Protein AF-A0A174PND3-F1 (afdb_monomer)

Mean predicted aligned error: 15.41 Å

Secondary structure (DSSP, 8-state):
-HHHHHHHHHHHHHHHHHHHHHHHHHHHHHHHHHHTTSS--TTS-THHHHHHHT--SPEEEETT--SEEEE-TT-EEETGGGEEEEETTTEEPPGGG-EEEEEEEETTS-EEEEE--SS--EEE--TTEEEEEEEEEEE-TTS-EEEEEEEEEE-----

Radius of gyration: 33.37 Å; Cα contacts (8 Å, |Δi|>4): 229; chains: 1; bounding box: 38×50×107 Å

InterPro domains:
  IPR013783 Immunoglobulin-like fold [G3DSA:2.60.40.10] (57-155)

Sequence (159 aa):
MHNLMEEYGKIVITAVVGIFIIGLLSGFLFNTWKSNGIYKDTGHLSGNQEFQAKSPLPTITLKSGNKTVKMKPGTTYNARNNVTVTDRKDGTIPSNKVDIKVEQVDKNGRTTISKLGTTGNTISVNANYRYYNIIYKVTNSRGYKAEKRMKLLVTGRTA

Solvent-accessible surface area (backbone atoms only — not comparable to full-atom values): 9192 Å² total; per-residue (Å²): 120,69,70,60,56,56,53,54,49,51,54,52,52,52,52,53,52,51,53,51,52,53,53,52,51,52,53,51,49,51,52,48,39,51,74,71,51,75,58,67,75,77,84,69,72,53,55,69,58,54,46,60,76,66,38,82,48,42,47,79,43,54,74,77,72,55,56,60,44,81,39,47,56,83,39,75,42,56,60,66,79,37,52,49,38,40,27,91,86,74,39,72,50,61,69,88,64,49,48,46,39,39,34,41,24,32,76,87,67,52,76,47,80,45,80,55,61,100,72,80,54,57,44,74,37,53,78,70,33,44,32,34,43,38,39,41,35,38,65,47,100,85,69,33,67,32,77,50,70,36,36,41,37,55,43,84,78,79,128

pLDDT: mean 76.86, std 16.77, range [40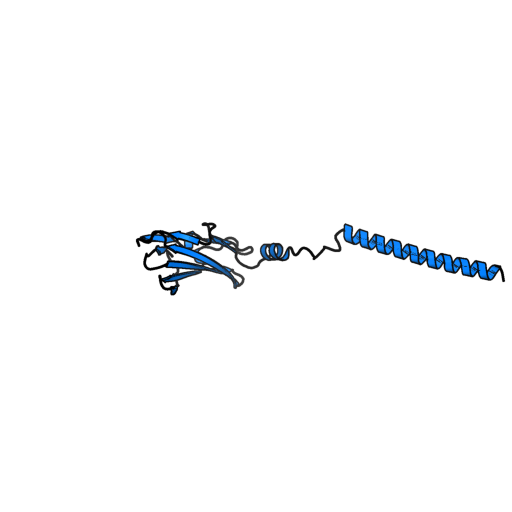.81, 94.62]

Foldseek 3Di:
DVVVVVVVVVVVVVVVVVVVVVVVVVVVVVVVCVVVCVPPPCVPPPVVVVCVVVPQAKDKDFQVNDLEAEDEAQDKDFPLVGIWIAGPVVGTDDSLQKFKKKWFQFPVRDTDIDGDDRPGRIDRHHLRTQKMKIKIWHADPVRHIDIDIHIYGHDDDDD

Structure (mmCIF, N/CA/C/O backbone):
data_AF-A0A174PND3-F1
#
_entry.id   AF-A0A174PND3-F1
#
loop_
_atom_site.group_PDB
_atom_site.id
_atom_site.type_symbol
_atom_site.label_atom_id
_atom_site.label_alt_id
_atom_site.label_comp_id
_atom_site.label_asym_id
_atom_site.label_entity_id
_atom_site.label_seq_id
_atom_site.pdbx_PDB_ins_code
_atom_site.Cart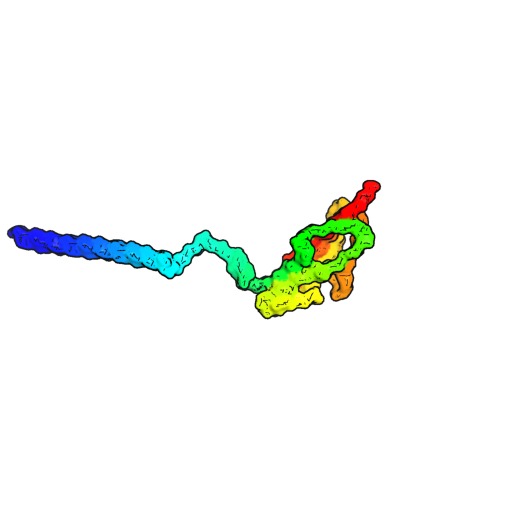n_x
_atom_site.Cartn_y
_atom_site.Cartn_z
_atom_site.occupancy
_atom_site.B_iso_or_equiv
_atom_site.auth_seq_id
_atom_site.auth_comp_id
_atom_site.auth_asym_id
_atom_site.auth_atom_id
_atom_site.pdbx_PDB_model_num
ATOM 1 N N . MET A 1 1 ? 1.913 39.149 -87.483 1.00 48.12 1 MET A N 1
ATOM 2 C CA . MET A 1 1 ? 1.433 39.213 -86.082 1.00 48.12 1 MET A CA 1
ATOM 3 C C . MET A 1 1 ? 0.547 38.034 -85.660 1.00 48.12 1 MET A C 1
ATOM 5 O O . MET A 1 1 ? 0.422 37.833 -84.463 1.00 48.12 1 MET A O 1
ATOM 9 N N . HIS A 1 2 ? -0.037 37.239 -86.574 1.00 50.06 2 HIS A N 1
ATOM 10 C CA . HIS A 1 2 ? -0.893 36.092 -86.205 1.00 50.06 2 HIS A CA 1
ATOM 11 C C . HIS A 1 2 ? -0.108 34.912 -85.585 1.00 50.06 2 HIS A C 1
ATOM 13 O O . HIS A 1 2 ? -0.514 34.386 -84.558 1.00 50.06 2 HIS A O 1
ATOM 19 N N . ASN A 1 3 ? 1.064 34.569 -86.137 1.00 55.44 3 ASN A N 1
ATOM 20 C CA . ASN A 1 3 ? 1.837 33.394 -85.697 1.00 55.44 3 ASN A CA 1
ATOM 21 C C . ASN A 1 3 ? 2.500 33.550 -84.316 1.00 55.44 3 ASN A C 1
ATOM 23 O O . ASN A 1 3 ? 2.633 32.571 -83.596 1.00 55.44 3 ASN A O 1
ATOM 27 N N . LEU A 1 4 ? 2.874 34.773 -83.919 1.00 52.00 4 LEU A N 1
ATOM 28 C CA . LEU A 1 4 ? 3.449 35.031 -82.590 1.00 52.00 4 LEU A CA 1
ATOM 29 C C . LEU A 1 4 ? 2.397 34.833 -81.486 1.00 52.00 4 LEU A C 1
ATOM 31 O O . LEU A 1 4 ? 2.678 34.188 -80.483 1.00 52.00 4 LEU A O 1
ATOM 35 N N . MET A 1 5 ? 1.166 35.319 -81.686 1.00 53.31 5 MET A N 1
ATOM 36 C CA . MET A 1 5 ? 0.065 35.148 -80.722 1.00 53.31 5 MET A CA 1
ATOM 37 C C . MET A 1 5 ? -0.312 33.672 -80.510 1.00 53.31 5 MET A C 1
ATOM 39 O O . MET A 1 5 ? -0.632 33.270 -79.393 1.00 53.31 5 MET A O 1
ATOM 43 N N . GLU A 1 6 ? -0.238 32.856 -81.562 1.00 57.19 6 GLU A N 1
ATOM 44 C CA . GLU A 1 6 ? -0.529 31.419 -81.499 1.00 57.19 6 GLU A CA 1
ATOM 45 C C . GLU A 1 6 ? 0.534 30.636 -80.711 1.00 57.19 6 GLU A C 1
ATOM 47 O O . GLU A 1 6 ? 0.218 29.704 -79.967 1.00 57.19 6 GLU A O 1
ATOM 52 N N . GLU A 1 7 ? 1.800 31.035 -80.842 1.00 57.38 7 GLU A N 1
ATOM 53 C CA . GLU A 1 7 ? 2.931 30.403 -80.163 1.00 57.38 7 GLU A CA 1
ATOM 54 C C . GLU A 1 7 ? 2.968 30.766 -78.669 1.00 57.38 7 GLU A C 1
ATOM 56 O O . GLU A 1 7 ? 3.090 29.881 -77.818 1.00 57.38 7 GLU A O 1
ATOM 61 N N . TYR A 1 8 ? 2.729 32.040 -78.325 1.00 58.84 8 TYR A N 1
ATOM 62 C CA . TYR A 1 8 ? 2.582 32.473 -76.930 1.00 58.84 8 TYR A CA 1
ATOM 63 C C . TYR A 1 8 ? 1.359 31.838 -76.251 1.00 58.84 8 TYR A C 1
ATOM 65 O O . TYR A 1 8 ? 1.448 31.426 -75.093 1.00 58.84 8 TYR A O 1
ATOM 73 N N . GLY A 1 9 ? 0.238 31.681 -76.966 1.00 56.59 9 GLY A N 1
ATOM 74 C CA . GLY A 1 9 ? -0.955 31.003 -76.451 1.00 56.59 9 GLY A CA 1
ATOM 75 C C . GLY A 1 9 ? -0.696 29.539 -76.078 1.00 56.59 9 GLY A C 1
ATOM 76 O O . GLY A 1 9 ? -1.103 29.093 -75.005 1.00 56.59 9 GLY A O 1
ATOM 77 N N . LYS A 1 10 ? 0.051 28.799 -76.909 1.00 59.84 10 LYS A N 1
ATOM 78 C CA . LYS A 1 10 ? 0.425 27.399 -76.635 1.00 59.84 10 LYS A CA 1
ATOM 79 C C . LYS A 1 10 ? 1.340 27.266 -75.417 1.00 59.84 10 LYS A C 1
ATOM 81 O O . LYS A 1 10 ? 1.147 26.352 -74.614 1.00 59.84 10 LYS A O 1
ATOM 86 N N . ILE A 1 11 ? 2.292 28.184 -75.239 1.00 63.94 11 ILE A N 1
ATOM 87 C CA . ILE A 1 11 ? 3.202 28.188 -74.081 1.00 63.94 11 ILE A CA 1
ATOM 88 C C . ILE A 1 11 ? 2.426 28.458 -72.785 1.00 63.94 11 ILE A C 1
ATOM 90 O O . ILE A 1 11 ? 2.606 27.740 -71.800 1.00 63.94 11 ILE A O 1
ATOM 94 N N . VAL A 1 12 ? 1.513 29.434 -72.794 1.00 64.50 12 VAL A N 1
ATOM 95 C CA . VAL A 1 12 ? 0.685 29.766 -71.623 1.00 64.50 12 VAL A CA 1
ATOM 96 C C . VAL A 1 12 ? -0.252 28.612 -71.262 1.00 64.50 12 VAL A C 1
ATOM 98 O O . VAL A 1 12 ? -0.324 28.229 -70.096 1.00 64.50 12 VAL A O 1
ATOM 101 N N . ILE A 1 13 ? -0.913 27.994 -72.246 1.00 65.56 13 ILE A N 1
ATOM 102 C CA . ILE A 1 13 ? -1.791 26.837 -72.010 1.00 65.56 13 ILE A CA 1
ATOM 103 C C . ILE A 1 13 ? -0.992 25.658 -71.440 1.00 65.56 13 ILE A C 1
ATOM 105 O O . ILE A 1 13 ? -1.425 25.035 -70.471 1.00 65.56 13 ILE A O 1
ATOM 109 N N . THR A 1 14 ? 0.200 25.388 -71.975 1.00 67.31 14 THR A N 1
ATOM 110 C CA . THR A 1 14 ? 1.061 24.299 -71.485 1.00 67.31 14 THR A CA 1
ATOM 111 C C . THR A 1 14 ? 1.509 24.541 -70.041 1.00 67.31 14 THR A C 1
ATOM 113 O O . THR A 1 14 ? 1.475 23.621 -69.224 1.00 67.31 14 THR A O 1
ATOM 116 N N . ALA A 1 15 ? 1.861 25.781 -69.689 1.00 64.75 15 ALA A N 1
ATOM 117 C CA . ALA A 1 15 ? 2.232 26.141 -68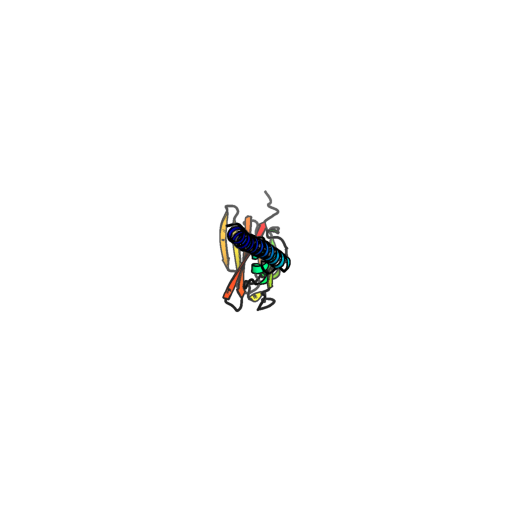.323 1.00 64.75 15 ALA A CA 1
ATOM 118 C C . ALA A 1 15 ? 1.058 25.984 -67.340 1.00 64.75 15 ALA A C 1
ATOM 120 O O . ALA A 1 15 ? 1.225 25.406 -66.265 1.00 64.75 15 ALA A O 1
ATOM 121 N N . VAL A 1 16 ? -0.144 26.432 -67.716 1.00 65.69 16 VAL A N 1
ATOM 122 C CA . VAL A 1 16 ? -1.344 26.322 -66.868 1.00 65.69 16 VAL A CA 1
ATOM 123 C C . VAL A 1 16 ? -1.738 24.859 -66.652 1.00 65.69 16 VAL A C 1
ATOM 125 O O . VAL A 1 16 ? -2.003 24.457 -65.518 1.00 65.69 16 VAL A O 1
ATOM 128 N N . VAL A 1 17 ? -1.712 24.038 -67.706 1.00 68.62 17 VAL A N 1
ATOM 129 C CA . VAL A 1 17 ? -1.996 22.597 -67.608 1.00 68.62 17 VAL A CA 1
ATOM 130 C C . VAL A 1 17 ? -0.950 21.888 -66.742 1.00 68.62 17 VAL A C 1
ATOM 132 O O . VAL A 1 17 ? -1.313 21.073 -65.895 1.00 68.62 17 VAL A O 1
ATOM 135 N N . GLY A 1 18 ? 0.334 22.237 -66.876 1.00 64.25 18 GLY A N 1
ATOM 136 C CA . GLY A 1 18 ? 1.407 21.682 -66.046 1.00 64.25 18 GLY A CA 1
ATOM 137 C C . GLY A 1 18 ? 1.221 21.972 -64.553 1.00 64.25 18 GLY A C 1
ATOM 138 O O . GLY A 1 18 ? 1.311 21.060 -63.731 1.00 64.25 18 GLY A O 1
ATOM 139 N N . ILE A 1 19 ? 0.886 23.216 -64.194 1.00 68.25 19 ILE A N 1
ATOM 140 C CA . ILE A 1 19 ? 0.623 23.607 -62.797 1.00 68.25 19 ILE A CA 1
ATOM 141 C C . ILE A 1 19 ? -0.611 22.878 -62.250 1.00 68.25 19 ILE A C 1
ATOM 143 O O . ILE A 1 19 ? -0.594 22.399 -61.114 1.00 68.25 19 ILE A O 1
ATOM 147 N N . PHE A 1 20 ? -1.661 22.736 -63.061 1.00 65.50 20 PHE A N 1
ATOM 148 C CA . PHE A 1 20 ? -2.883 22.041 -62.661 1.00 65.50 20 PHE A CA 1
ATOM 149 C C . PHE A 1 20 ? -2.634 20.550 -62.377 1.00 65.50 20 PHE A C 1
ATOM 151 O O . PHE A 1 20 ? -3.094 20.022 -61.363 1.00 65.50 20 PHE A O 1
ATOM 158 N N . ILE A 1 21 ? -1.833 19.882 -63.213 1.00 68.81 21 ILE A N 1
ATOM 159 C CA . ILE A 1 21 ? -1.444 18.477 -63.019 1.00 68.81 21 ILE A CA 1
ATOM 160 C C . ILE A 1 21 ? -0.599 18.305 -61.746 1.00 68.81 21 ILE A C 1
ATOM 162 O O . ILE A 1 21 ? -0.843 17.376 -60.975 1.00 68.81 21 ILE A O 1
ATOM 166 N N . ILE A 1 22 ? 0.345 19.212 -61.470 1.00 65.75 22 ILE A N 1
ATOM 167 C CA . ILE A 1 22 ? 1.159 19.180 -60.239 1.00 65.75 22 ILE A CA 1
ATOM 168 C C . ILE A 1 22 ? 0.287 19.400 -58.989 1.00 65.75 22 ILE A C 1
ATOM 170 O O . ILE A 1 22 ? 0.478 18.731 -57.968 1.00 65.75 22 ILE A O 1
ATOM 174 N N . GLY A 1 23 ? -0.711 20.286 -59.063 1.00 61.91 23 GLY A N 1
ATOM 175 C CA . GLY A 1 23 ? -1.682 20.505 -57.985 1.00 61.91 23 GLY A CA 1
ATOM 176 C C . GLY A 1 23 ? -2.532 19.263 -57.687 1.00 61.91 23 GLY A C 1
ATOM 177 O O . GLY A 1 23 ? -2.718 18.891 -56.529 1.00 61.91 23 GLY A O 1
ATOM 178 N N . LEU A 1 24 ? -2.989 18.560 -58.727 1.00 68.06 24 LEU A N 1
ATOM 179 C CA . LEU A 1 24 ? -3.760 17.323 -58.568 1.00 68.06 24 LEU A CA 1
ATOM 180 C C . LEU A 1 24 ? -2.902 16.166 -58.035 1.00 68.06 24 LEU A C 1
ATOM 182 O O . LEU A 1 24 ? -3.343 15.433 -57.149 1.00 68.06 24 LEU A O 1
ATOM 186 N N . LEU A 1 25 ? -1.661 16.029 -58.515 1.00 65.12 25 LEU A N 1
ATOM 187 C CA . LEU A 1 25 ? -0.717 15.014 -58.034 1.00 65.12 25 LEU A CA 1
ATOM 188 C C . LEU A 1 25 ? -0.322 15.235 -56.571 1.00 65.12 25 LEU A C 1
ATOM 190 O O . LEU A 1 25 ? -0.253 14.269 -55.813 1.00 65.12 25 LEU A O 1
ATOM 194 N N . SER A 1 26 ? -0.108 16.483 -56.146 1.00 62.12 26 SER A N 1
ATOM 195 C CA . SER A 1 26 ? 0.208 16.800 -54.745 1.00 62.12 26 SER A CA 1
ATOM 196 C C . SER A 1 26 ? -0.975 16.529 -53.810 1.00 62.12 26 SER A C 1
ATOM 198 O O . SER A 1 26 ? -0.778 15.938 -52.749 1.00 62.12 26 SER A O 1
ATOM 200 N N . GLY A 1 27 ? -2.209 16.837 -54.226 1.00 61.59 27 GLY A N 1
ATOM 201 C CA . GLY A 1 27 ? -3.419 16.455 -53.489 1.00 61.59 27 GLY A CA 1
ATOM 202 C C . GLY A 1 27 ? -3.622 14.935 -53.403 1.00 61.59 27 GLY A C 1
ATOM 203 O O . GLY A 1 27 ? -3.951 14.411 -52.335 1.00 61.59 27 GLY A O 1
ATOM 204 N N . PHE A 1 28 ? -3.370 14.205 -54.496 1.00 63.03 28 PHE A N 1
ATOM 205 C CA . PHE A 1 28 ? -3.473 12.742 -54.529 1.00 63.03 28 PHE A CA 1
ATOM 206 C C . PHE A 1 28 ? -2.401 12.060 -53.667 1.00 63.03 28 PHE A C 1
ATOM 208 O O . PHE A 1 28 ? -2.714 11.138 -52.912 1.00 63.03 28 PHE A O 1
ATOM 215 N N . LEU A 1 29 ? -1.153 12.539 -53.716 1.00 60.72 29 LEU A N 1
ATOM 216 C CA . LEU A 1 29 ? -0.066 12.068 -52.854 1.00 60.72 29 LEU A CA 1
ATOM 217 C C . LEU A 1 29 ? -0.373 12.335 -51.379 1.00 60.72 29 LEU A C 1
ATOM 219 O O . LEU A 1 29 ? -0.222 11.431 -50.562 1.00 60.72 29 LEU A O 1
ATOM 223 N N . PHE A 1 30 ? -0.880 13.523 -51.037 1.00 59.75 30 PHE A N 1
ATOM 224 C CA . PHE A 1 30 ? -1.229 13.864 -49.658 1.00 59.75 30 PHE A CA 1
ATOM 225 C C . PHE A 1 30 ? -2.370 12.988 -49.113 1.00 59.75 30 PHE A C 1
ATOM 227 O O . PHE A 1 30 ? -2.277 12.460 -48.002 1.00 59.75 30 PHE A O 1
ATOM 234 N N . ASN A 1 31 ? -3.413 12.743 -49.915 1.00 59.34 31 ASN A N 1
ATOM 235 C CA . ASN A 1 31 ? -4.503 11.836 -49.542 1.00 59.34 31 ASN A CA 1
ATOM 236 C C . ASN A 1 31 ? -4.045 10.374 -49.445 1.00 59.34 31 ASN A C 1
ATOM 238 O O . ASN A 1 31 ? -4.448 9.668 -48.521 1.00 59.34 31 ASN A O 1
ATOM 242 N N . THR A 1 32 ? -3.154 9.932 -50.335 1.00 60.22 32 THR A N 1
ATOM 243 C CA . THR A 1 32 ? -2.560 8.587 -50.284 1.00 60.22 32 THR A CA 1
ATOM 244 C C . THR A 1 32 ? -1.671 8.419 -49.048 1.00 60.22 32 THR A C 1
ATOM 246 O O . THR A 1 32 ? -1.735 7.393 -48.377 1.00 60.22 32 THR A O 1
ATOM 249 N N . TRP A 1 33 ? -0.886 9.434 -48.673 1.00 57.91 33 TRP A N 1
ATOM 250 C CA . TRP A 1 33 ? -0.040 9.409 -47.471 1.00 57.91 33 TRP A CA 1
ATOM 251 C C . TRP A 1 33 ? -0.856 9.418 -46.174 1.00 57.91 33 TRP A C 1
ATOM 253 O O . TRP A 1 33 ? -0.472 8.760 -45.203 1.00 57.91 33 TRP A O 1
ATOM 263 N N . LYS A 1 34 ? -2.003 10.110 -46.164 1.00 58.03 34 LYS A N 1
ATOM 264 C CA . LYS A 1 34 ? -2.963 10.073 -45.053 1.00 58.03 34 LYS A CA 1
ATOM 265 C C . LYS A 1 34 ? -3.668 8.712 -44.957 1.00 58.03 34 LYS A C 1
ATOM 267 O O . LYS A 1 34 ? -3.786 8.173 -43.863 1.00 58.03 34 LYS A O 1
ATOM 272 N N . SER A 1 35 ? -4.069 8.125 -46.089 1.00 57.59 35 SER A N 1
ATOM 273 C CA . SER A 1 35 ? -4.727 6.807 -46.143 1.00 57.59 35 SER A CA 1
ATOM 274 C C . SER A 1 35 ? -3.786 5.639 -45.815 1.00 57.59 35 SER A C 1
ATOM 276 O O . SER A 1 35 ? -4.225 4.653 -45.232 1.00 57.59 35 SER A O 1
ATOM 278 N N . ASN A 1 36 ? -2.493 5.751 -46.142 1.00 58.72 36 ASN A N 1
ATOM 279 C CA . ASN A 1 36 ? -1.475 4.730 -45.855 1.00 58.72 36 ASN A CA 1
ATOM 280 C C . ASN A 1 36 ? -0.842 4.872 -44.455 1.00 58.72 36 ASN A C 1
ATOM 282 O O . ASN A 1 36 ? 0.110 4.164 -44.131 1.00 58.72 36 ASN A O 1
ATOM 286 N N . GLY A 1 37 ? -1.351 5.780 -43.613 1.00 50.44 37 GLY A N 1
ATOM 287 C CA . GLY A 1 37 ? -0.960 5.893 -42.205 1.00 50.44 37 GLY A CA 1
ATOM 288 C C . GLY A 1 37 ? 0.437 6.467 -41.945 1.00 50.44 37 GLY A C 1
ATOM 289 O O . GLY A 1 37 ? 0.948 6.311 -40.835 1.00 50.44 37 GLY A O 1
ATOM 290 N N . ILE A 1 38 ? 1.061 7.132 -42.929 1.00 55.94 38 ILE A N 1
ATOM 291 C CA . ILE A 1 38 ? 2.367 7.796 -42.745 1.00 55.94 38 ILE A CA 1
ATOM 292 C C . ILE A 1 38 ? 2.209 9.010 -41.816 1.00 55.94 38 ILE A C 1
ATOM 294 O O . ILE A 1 38 ? 3.052 9.250 -40.952 1.00 55.94 38 ILE A O 1
ATOM 298 N N . TYR A 1 39 ? 1.071 9.707 -41.902 1.00 49.31 39 TYR A N 1
ATOM 299 C CA . TYR A 1 39 ? 0.625 10.642 -40.872 1.00 49.31 39 TYR A CA 1
ATOM 300 C C . TYR A 1 39 ? -0.280 9.906 -39.890 1.00 49.31 39 TYR A C 1
ATOM 302 O O . TYR A 1 39 ? -1.497 9.851 -40.058 1.00 49.31 39 TYR A O 1
ATOM 310 N N . LYS A 1 40 ? 0.318 9.315 -38.854 1.00 49.66 40 LYS A N 1
ATOM 311 C CA . LYS A 1 40 ? -0.457 8.925 -37.678 1.00 49.66 40 LYS A CA 1
ATOM 312 C C . LYS A 1 40 ? -0.988 10.196 -37.040 1.00 49.66 40 LYS A C 1
ATOM 314 O O . LYS A 1 40 ? -0.210 11.037 -36.600 1.00 49.66 40 LYS A O 1
ATOM 319 N N . ASP A 1 41 ? -2.306 10.307 -37.019 1.00 50.19 41 ASP A N 1
ATOM 320 C CA . ASP A 1 41 ? -3.049 11.310 -36.278 1.00 50.19 41 ASP A CA 1
ATOM 321 C C . ASP A 1 41 ? -2.601 11.253 -34.806 1.00 50.19 41 ASP A C 1
ATOM 323 O O . ASP A 1 41 ? -3.009 10.386 -34.033 1.00 50.19 41 ASP A O 1
ATOM 327 N N . THR A 1 42 ? -1.684 12.134 -34.410 1.00 52.34 42 THR A N 1
ATOM 328 C CA . THR A 1 42 ? -1.199 12.266 -33.026 1.00 52.34 42 THR A CA 1
ATOM 329 C C . THR A 1 42 ? -2.253 12.899 -32.106 1.00 52.34 42 THR A C 1
ATOM 331 O O . THR A 1 42 ? -1.972 13.161 -30.937 1.00 52.34 42 THR A O 1
ATOM 334 N N . GLY A 1 43 ? -3.474 13.125 -32.609 1.00 49.88 43 GLY A N 1
ATOM 335 C CA . GLY A 1 43 ? -4.593 13.753 -31.905 1.00 49.88 43 GLY A CA 1
ATOM 336 C C . GLY A 1 43 ? -5.352 12.854 -30.925 1.00 49.88 43 GLY A C 1
ATOM 337 O O . GLY A 1 43 ? -6.029 13.369 -30.040 1.00 49.88 43 GLY A O 1
ATOM 338 N N . HIS A 1 44 ? -5.200 11.530 -30.991 1.00 50.53 44 HIS A N 1
ATOM 339 C CA . HIS A 1 44 ? -5.670 10.647 -29.924 1.00 50.53 44 HIS A CA 1
ATOM 340 C C . HIS A 1 44 ? -4.476 10.166 -29.116 1.00 50.53 44 HIS A C 1
ATOM 342 O O . HIS A 1 44 ? -3.897 9.117 -29.384 1.00 50.53 44 HIS A O 1
ATOM 348 N N . LEU A 1 45 ? -4.106 10.963 -28.111 1.00 50.06 45 LEU A N 1
ATOM 349 C CA . LEU A 1 45 ? -3.156 10.587 -27.073 1.00 50.06 45 LEU A CA 1
ATOM 350 C C . LEU A 1 45 ? -3.644 9.312 -26.361 1.00 50.06 45 LEU A C 1
ATOM 352 O O . LEU A 1 45 ? -4.230 9.345 -25.281 1.00 50.06 45 LEU A O 1
ATOM 356 N N . SER A 1 46 ? -3.249 8.171 -26.925 1.00 50.69 46 SER A N 1
ATOM 357 C CA . SER A 1 46 ? -2.988 6.906 -26.238 1.00 50.69 46 SER A CA 1
ATOM 358 C C . SER A 1 46 ? -1.932 7.067 -25.137 1.00 50.69 46 SER A C 1
ATOM 360 O O . SER A 1 46 ? -1.607 6.088 -24.476 1.00 50.69 46 SER A O 1
ATOM 362 N N . GLY A 1 47 ? -1.397 8.277 -24.908 1.00 49.47 47 GLY A N 1
ATOM 363 C CA . GLY A 1 47 ? -0.303 8.584 -23.992 1.00 49.47 47 GLY A CA 1
ATOM 364 C C . GLY A 1 47 ? -0.446 7.925 -22.626 1.00 49.47 47 GLY A C 1
ATOM 365 O O . GLY A 1 47 ? 0.528 7.391 -22.118 1.00 49.47 47 GLY A O 1
ATOM 366 N N . ASN A 1 48 ? -1.657 7.824 -22.073 1.00 54.31 48 ASN A N 1
ATOM 367 C CA . ASN A 1 48 ? -1.861 7.121 -20.806 1.00 54.31 48 ASN A CA 1
ATOM 368 C C . ASN A 1 48 ? -1.758 5.595 -20.939 1.00 54.31 48 ASN A C 1
ATOM 370 O O . ASN A 1 48 ? -1.230 4.957 -20.035 1.00 54.31 48 ASN A O 1
ATOM 374 N N . GLN A 1 49 ? -2.248 4.990 -22.021 1.00 53.22 49 GLN A N 1
ATOM 375 C CA . GLN A 1 49 ? -2.132 3.547 -22.265 1.00 53.22 49 GLN A CA 1
ATOM 376 C C . GLN A 1 49 ? -0.724 3.151 -22.709 1.00 53.22 49 GLN A C 1
ATOM 378 O O . GLN A 1 49 ? -0.199 2.161 -22.215 1.00 53.22 49 GLN A O 1
ATOM 383 N N . GLU A 1 50 ? -0.076 3.929 -23.576 1.00 52.00 50 GLU A N 1
ATOM 384 C CA . GLU A 1 50 ? 1.294 3.670 -24.018 1.00 52.00 50 GLU A CA 1
ATOM 385 C C . GLU A 1 50 ? 2.317 3.926 -22.913 1.00 52.00 50 GLU A C 1
ATOM 387 O O . GLU A 1 50 ? 3.233 3.119 -22.740 1.00 52.00 50 GLU A O 1
ATOM 392 N N . PHE A 1 51 ? 2.145 4.987 -22.117 1.00 57.28 51 PHE A N 1
ATOM 393 C CA . PHE A 1 51 ? 2.980 5.219 -20.942 1.00 57.28 51 PHE A CA 1
ATOM 394 C C . PHE A 1 51 ? 2.745 4.149 -19.882 1.00 57.28 51 PHE A C 1
ATOM 396 O O . PHE A 1 51 ? 3.713 3.701 -19.292 1.00 57.28 51 PHE A O 1
ATOM 403 N N . GLN A 1 52 ? 1.512 3.667 -19.669 1.00 56.00 52 GLN A N 1
ATOM 404 C CA . GLN A 1 52 ? 1.260 2.532 -18.770 1.00 56.00 52 GLN A CA 1
ATOM 405 C C . GLN A 1 52 ? 1.848 1.219 -19.311 1.00 56.00 52 GLN A C 1
ATOM 407 O O . GLN A 1 52 ? 2.479 0.484 -18.555 1.00 56.00 52 GLN A O 1
ATOM 412 N N . ALA A 1 53 ? 1.731 0.948 -20.613 1.00 58.78 53 ALA A N 1
ATOM 413 C CA . ALA A 1 53 ? 2.268 -0.258 -21.247 1.00 58.78 53 ALA A CA 1
ATOM 414 C C . ALA A 1 53 ? 3.807 -0.275 -21.281 1.00 58.78 53 ALA A C 1
ATOM 416 O O . ALA A 1 53 ? 4.431 -1.337 -21.207 1.00 58.78 53 ALA A O 1
ATOM 417 N N . LYS A 1 54 ? 4.442 0.897 -21.383 1.00 63.44 54 LYS A N 1
ATOM 418 C CA . LYS A 1 54 ? 5.904 1.076 -21.361 1.00 63.44 54 LYS A CA 1
ATOM 419 C C . LYS A 1 54 ? 6.423 1.580 -20.011 1.00 63.44 54 LYS A C 1
ATOM 421 O O . LYS A 1 54 ? 7.616 1.859 -19.906 1.00 63.44 54 LYS A O 1
ATOM 426 N N . SER A 1 55 ? 5.565 1.679 -18.991 1.00 67.06 55 SER A N 1
ATOM 427 C CA . SER A 1 55 ? 5.930 2.313 -17.726 1.00 67.06 55 SER A CA 1
ATOM 428 C C . SER A 1 55 ? 7.077 1.544 -17.089 1.00 67.06 55 SER A C 1
ATOM 430 O O . SER A 1 55 ? 6.979 0.327 -16.899 1.00 67.06 55 SER A O 1
ATOM 432 N N . PRO A 1 56 ? 8.173 2.221 -16.724 1.00 78.44 56 PRO A N 1
ATOM 433 C CA . PRO A 1 56 ? 9.230 1.585 -15.967 1.00 78.44 56 PRO A CA 1
ATOM 434 C C . PRO A 1 56 ? 8.854 1.428 -14.484 1.00 78.44 56 PRO A C 1
ATOM 436 O O . PRO A 1 56 ? 9.678 0.945 -13.711 1.00 78.44 56 PRO A O 1
ATOM 439 N N . LEU A 1 57 ? 7.653 1.864 -14.078 1.00 87.81 57 LEU A N 1
ATOM 440 C CA . LEU A 1 57 ? 7.188 1.812 -12.700 1.00 87.81 57 LEU A CA 1
ATOM 441 C C . LEU A 1 57 ? 6.603 0.432 -12.358 1.00 87.81 57 LEU A C 1
ATOM 443 O O . LEU A 1 57 ? 5.809 -0.111 -13.131 1.00 87.81 57 LEU A O 1
ATOM 447 N N . PRO A 1 58 ? 6.891 -0.092 -11.157 1.00 92.44 58 PRO A N 1
ATOM 448 C CA . PRO A 1 58 ? 6.185 -1.254 -10.647 1.00 92.44 58 PRO A CA 1
ATOM 449 C C . PRO A 1 58 ? 4.703 -0.923 -10.402 1.00 92.44 58 PRO A C 1
ATOM 451 O O . PRO A 1 58 ? 4.349 0.139 -9.892 1.00 92.44 58 PRO A O 1
ATOM 454 N N . THR A 1 59 ? 3.819 -1.858 -10.726 1.00 93.06 59 THR A N 1
ATOM 455 C CA . THR A 1 59 ? 2.377 -1.768 -10.490 1.00 93.06 59 THR A CA 1
ATOM 456 C C . THR A 1 59 ? 2.013 -2.471 -9.191 1.00 93.06 59 THR A C 1
ATOM 458 O O . THR A 1 59 ? 2.231 -3.673 -9.041 1.00 93.06 59 THR A O 1
ATOM 461 N N . ILE A 1 60 ? 1.419 -1.722 -8.260 1.00 93.69 60 ILE A N 1
ATOM 462 C CA . ILE A 1 60 ? 0.889 -2.241 -6.997 1.00 93.69 60 ILE A CA 1
ATOM 463 C C . ILE A 1 60 ? -0.618 -2.492 -7.151 1.00 93.69 60 ILE A C 1
ATOM 465 O O . ILE A 1 60 ? -1.394 -1.564 -7.403 1.00 93.69 60 ILE A O 1
ATOM 469 N N . THR A 1 61 ? -1.067 -3.720 -6.917 1.00 93.94 61 THR A N 1
ATOM 470 C CA . THR A 1 61 ? -2.477 -4.127 -6.996 1.00 93.94 61 THR A CA 1
ATOM 471 C C . THR A 1 61 ? -2.990 -4.537 -5.619 1.00 93.94 61 THR A C 1
ATOM 473 O O . THR A 1 61 ? -2.298 -5.205 -4.858 1.00 93.94 61 THR A O 1
ATOM 476 N N . LEU A 1 62 ? -4.205 -4.092 -5.276 1.00 92.44 62 LEU A N 1
ATOM 477 C CA . LEU A 1 62 ? -4.864 -4.468 -4.023 1.00 92.44 62 LEU A CA 1
ATOM 478 C C . LEU A 1 62 ? -5.778 -5.654 -4.319 1.00 92.44 62 LEU A C 1
ATOM 480 O O . LEU A 1 62 ? -6.653 -5.529 -5.173 1.00 92.44 62 LEU A O 1
ATOM 484 N N . LYS A 1 63 ? -5.605 -6.771 -3.612 1.00 89.00 63 LYS A N 1
ATOM 485 C CA . LYS A 1 63 ? -6.438 -7.972 -3.782 1.00 89.00 63 LYS A CA 1
ATOM 486 C C . LYS A 1 63 ? -7.895 -7.711 -3.414 1.00 89.00 63 LYS A C 1
ATOM 488 O O . LYS A 1 63 ? -8.788 -8.239 -4.059 1.00 89.00 63 LYS A O 1
ATOM 493 N N . SER A 1 64 ? -8.134 -6.837 -2.438 1.00 83.94 64 SER A N 1
ATOM 494 C CA . SER A 1 64 ? -9.472 -6.368 -2.073 1.00 83.94 64 SER A CA 1
ATOM 495 C C . SER A 1 64 ? -10.215 -5.654 -3.207 1.00 83.94 64 SER A C 1
ATOM 497 O O . SER A 1 64 ? -11.411 -5.416 -3.061 1.00 83.94 64 SER A O 1
ATOM 499 N N . GLY A 1 65 ? -9.522 -5.197 -4.262 1.00 84.50 65 GLY A N 1
ATOM 500 C CA . GLY A 1 65 ? -10.049 -4.320 -5.321 1.00 84.50 65 GLY A CA 1
ATOM 501 C C . GLY A 1 65 ? -10.381 -2.897 -4.845 1.00 84.50 65 GLY A C 1
ATOM 502 O O . GLY A 1 65 ? -10.208 -1.919 -5.568 1.00 84.50 65 GLY A O 1
ATOM 503 N N . ASN A 1 66 ? -10.779 -2.765 -3.584 1.00 84.88 66 ASN A N 1
ATOM 504 C CA . ASN A 1 66 ? -11.228 -1.536 -2.964 1.00 84.88 66 ASN A CA 1
ATOM 505 C C . ASN A 1 66 ? -10.084 -0.770 -2.301 1.00 84.88 66 ASN A C 1
ATOM 507 O O . ASN A 1 66 ? -9.293 -1.331 -1.539 1.00 84.88 66 ASN A O 1
ATOM 511 N N . LYS A 1 67 ? -10.068 0.552 -2.514 1.00 88.94 67 LYS A N 1
ATOM 512 C CA . LYS A 1 67 ? -9.191 1.490 -1.791 1.00 88.94 67 LYS A CA 1
ATOM 513 C C . LYS A 1 67 ? -9.607 1.685 -0.330 1.00 88.94 67 LYS A C 1
ATOM 515 O O . LYS A 1 67 ? -8.804 2.181 0.452 1.00 88.94 67 LYS A O 1
ATOM 520 N N . THR A 1 68 ? -10.825 1.291 0.036 1.00 92.62 68 THR A N 1
ATOM 521 C CA . THR A 1 68 ? -11.346 1.373 1.403 1.00 92.62 68 THR A CA 1
ATOM 522 C C . THR A 1 68 ? -11.937 0.032 1.810 1.00 92.62 68 THR A C 1
ATOM 524 O O . THR A 1 68 ? -12.755 -0.518 1.080 1.00 92.62 68 THR A O 1
ATOM 527 N N . VAL A 1 69 ? -11.569 -0.470 2.986 1.00 92.06 69 VAL A N 1
ATOM 528 C CA . VAL A 1 69 ? -12.164 -1.668 3.594 1.00 92.06 69 VAL A CA 1
ATOM 529 C C . VAL A 1 69 ? -12.723 -1.302 4.960 1.00 92.06 69 VAL A C 1
ATOM 531 O O . VAL A 1 69 ? -12.089 -0.580 5.725 1.00 92.06 69 VAL A O 1
ATOM 534 N N . LYS A 1 70 ? -13.938 -1.763 5.252 1.00 93.44 70 LYS A N 1
ATOM 535 C CA . LYS A 1 70 ? -14.608 -1.563 6.540 1.00 93.44 70 LYS A CA 1
ATOM 536 C C . LYS A 1 70 ? -14.236 -2.713 7.473 1.00 93.44 70 LYS A C 1
ATOM 538 O O . LYS A 1 70 ? -14.355 -3.866 7.076 1.00 93.44 70 LYS A O 1
ATOM 543 N N . MET A 1 71 ? -13.796 -2.400 8.687 1.00 92.69 71 MET A N 1
ATOM 544 C CA . MET A 1 71 ? -13.346 -3.377 9.682 1.00 92.69 71 MET A CA 1
ATOM 545 C C . MET A 1 71 ? -14.018 -3.118 11.028 1.00 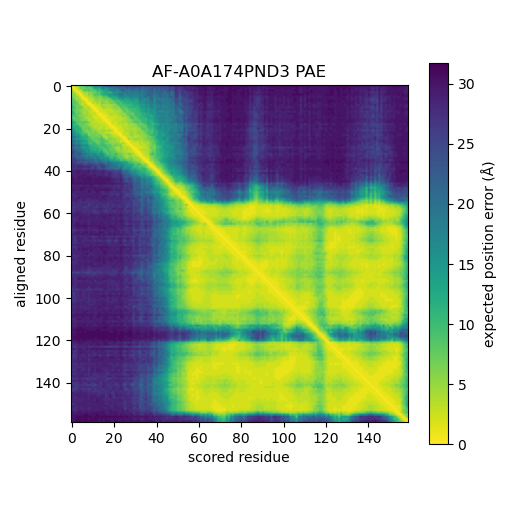92.69 71 MET A C 1
ATOM 547 O O . MET A 1 71 ? -14.172 -1.966 11.435 1.00 92.69 71 MET A O 1
ATOM 551 N N . LYS A 1 72 ? -14.391 -4.181 11.744 1.00 93.00 72 LYS A N 1
ATOM 552 C CA . LYS A 1 72 ? -14.889 -4.069 13.122 1.00 93.00 72 LYS A CA 1
ATOM 553 C C . LYS A 1 72 ? -13.719 -3.950 14.112 1.00 93.00 72 LYS A C 1
ATOM 555 O O . LYS A 1 72 ? -12.685 -4.583 13.881 1.00 93.00 72 LYS A O 1
ATOM 560 N N . PRO A 1 73 ? -13.849 -3.179 15.205 1.00 92.12 73 PRO A N 1
ATOM 561 C CA . PRO A 1 73 ? -12.898 -3.235 16.311 1.00 92.12 73 PRO A CA 1
ATOM 562 C C . PRO A 1 73 ? -12.684 -4.669 16.817 1.00 92.12 73 PRO A C 1
ATOM 564 O O . PRO A 1 73 ? -13.593 -5.492 16.744 1.00 92.12 73 PRO A O 1
ATOM 567 N N . GLY A 1 74 ? -11.481 -4.968 17.307 1.00 89.50 74 GLY A N 1
ATOM 568 C CA . GLY A 1 74 ? -11.095 -6.298 17.792 1.00 89.50 74 GLY A CA 1
ATOM 569 C C . GLY A 1 74 ? -10.682 -7.280 16.691 1.00 89.50 74 GLY A C 1
ATOM 570 O O . GLY A 1 74 ? -10.205 -8.368 16.993 1.00 89.50 74 GLY A O 1
ATOM 571 N N . THR A 1 75 ? -10.819 -6.903 15.417 1.00 91.94 75 THR A N 1
ATOM 572 C CA . THR A 1 75 ? -10.346 -7.717 14.289 1.00 91.94 75 THR A CA 1
ATOM 573 C C . THR A 1 75 ? -8.898 -7.405 13.936 1.00 91.94 75 THR A C 1
ATOM 575 O O . THR A 1 75 ? -8.371 -6.334 14.246 1.00 91.94 75 THR A O 1
ATOM 578 N N . THR A 1 76 ? -8.248 -8.342 13.254 1.00 91.38 76 THR A N 1
ATOM 579 C CA . THR A 1 76 ? -6.897 -8.170 12.727 1.00 91.38 76 THR A CA 1
ATOM 580 C C . THR A 1 76 ? -6.925 -8.055 11.207 1.00 91.38 76 THR A C 1
ATOM 582 O O . THR A 1 76 ? -7.725 -8.695 10.526 1.00 91.38 76 THR A O 1
ATOM 585 N N . TYR A 1 77 ? -6.047 -7.221 10.653 1.00 90.19 77 TYR A N 1
ATOM 586 C CA . TYR A 1 77 ? -5.901 -7.057 9.211 1.00 90.19 77 TYR A CA 1
ATOM 587 C C . TYR A 1 77 ? -4.445 -7.203 8.784 1.00 90.19 77 TYR A C 1
ATOM 589 O O . TYR A 1 77 ? -3.599 -6.397 9.163 1.00 90.19 77 TYR A O 1
ATOM 597 N N . ASN A 1 78 ? -4.143 -8.195 7.948 1.00 90.12 78 ASN A N 1
ATOM 598 C CA . ASN A 1 78 ? -2.800 -8.373 7.407 1.00 90.12 78 ASN A CA 1
ATOM 599 C C . ASN A 1 78 ? -2.624 -7.546 6.126 1.00 90.12 78 ASN A C 1
ATOM 601 O O . ASN A 1 78 ? -3.065 -7.933 5.040 1.00 90.12 78 ASN A O 1
ATOM 605 N N . ALA A 1 79 ? -1.933 -6.413 6.248 1.00 89.06 79 ALA A N 1
ATOM 606 C CA . ALA A 1 79 ? -1.728 -5.495 5.134 1.00 89.06 79 ALA A CA 1
ATOM 607 C C . ALA A 1 79 ? -0.895 -6.104 4.000 1.00 89.06 79 ALA A C 1
ATOM 609 O O . ALA A 1 79 ? -1.159 -5.807 2.833 1.00 89.06 79 ALA A O 1
ATOM 610 N N . ARG A 1 80 ? 0.081 -6.963 4.327 1.00 88.50 80 ARG A N 1
ATOM 611 C CA . ARG A 1 80 ? 0.981 -7.592 3.349 1.00 88.50 80 ARG A CA 1
ATOM 612 C C . ARG A 1 80 ? 0.247 -8.610 2.480 1.00 88.50 80 ARG A C 1
ATOM 614 O O . ARG A 1 80 ? 0.515 -8.698 1.287 1.00 88.50 80 ARG A O 1
ATOM 621 N N . ASN A 1 81 ? -0.726 -9.321 3.043 1.00 88.25 81 ASN A N 1
ATOM 622 C CA . ASN A 1 81 ? -1.489 -10.318 2.295 1.00 88.25 81 ASN A CA 1
ATOM 623 C C . ASN A 1 81 ? -2.429 -9.698 1.257 1.00 88.25 81 ASN A C 1
ATOM 625 O O . ASN A 1 81 ? -2.795 -10.391 0.308 1.00 88.25 81 ASN A O 1
ATOM 629 N N . ASN A 1 82 ? -2.785 -8.416 1.393 1.00 88.38 82 ASN A N 1
ATOM 630 C CA . ASN A 1 82 ? -3.703 -7.730 0.483 1.00 88.38 82 ASN A CA 1
ATOM 631 C C . ASN A 1 82 ? -3.033 -7.120 -0.760 1.00 88.38 82 ASN A C 1
ATOM 633 O O . ASN A 1 82 ? -3.720 -6.499 -1.565 1.00 88.38 82 ASN A O 1
ATOM 637 N N . VAL A 1 83 ? -1.717 -7.253 -0.939 1.00 90.62 83 VAL A N 1
ATOM 638 C CA . VAL A 1 83 ? -1.014 -6.615 -2.060 1.00 90.62 83 VAL A CA 1
ATOM 639 C C . VAL A 1 83 ? -0.345 -7.637 -2.974 1.00 90.62 83 VAL A C 1
ATOM 641 O O . VAL A 1 83 ? 0.198 -8.642 -2.518 1.00 90.62 83 VAL A O 1
ATOM 644 N N . THR A 1 84 ? -0.391 -7.374 -4.276 1.00 93.44 84 THR A N 1
ATOM 645 C CA . THR A 1 84 ? 0.487 -7.985 -5.279 1.00 93.44 84 THR A CA 1
ATOM 646 C C . THR A 1 84 ? 1.233 -6.879 -6.010 1.00 93.44 84 THR A C 1
ATOM 648 O O . THR A 1 84 ? 0.706 -5.779 -6.189 1.00 93.44 84 THR A O 1
ATOM 651 N N . VAL A 1 85 ? 2.481 -7.141 -6.394 1.00 94.19 85 VAL A N 1
ATOM 652 C CA . VAL A 1 85 ? 3.302 -6.175 -7.124 1.00 94.19 85 VAL A CA 1
ATOM 653 C C . VAL A 1 85 ? 3.886 -6.848 -8.351 1.00 94.19 85 VAL A C 1
ATOM 655 O O . VAL A 1 85 ? 4.448 -7.936 -8.260 1.00 94.19 85 VAL A O 1
ATOM 658 N N . THR A 1 86 ? 3.749 -6.184 -9.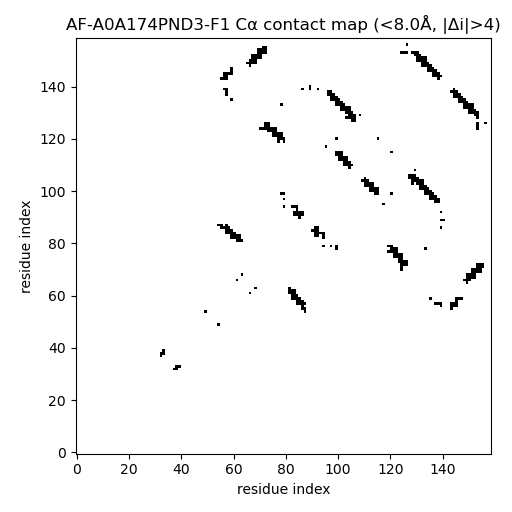492 1.00 94.06 86 THR A N 1
ATOM 659 C CA . THR A 1 86 ? 4.272 -6.648 -10.780 1.00 94.06 86 THR A CA 1
ATOM 660 C C . THR A 1 86 ? 5.056 -5.528 -11.442 1.00 94.06 86 THR A C 1
ATOM 662 O O . THR A 1 86 ? 4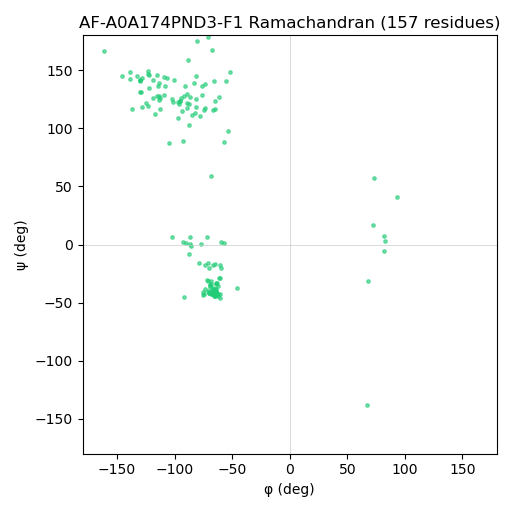.675 -4.367 -11.350 1.00 94.06 86 THR A O 1
ATOM 665 N N . ASP A 1 87 ? 6.157 -5.858 -12.093 1.00 93.00 87 ASP A N 1
ATOM 666 C CA . ASP A 1 87 ? 6.971 -4.950 -12.889 1.00 93.00 87 ASP A CA 1
ATOM 667 C C . ASP A 1 87 ? 7.284 -5.624 -14.223 1.00 93.00 87 ASP A C 1
ATOM 669 O O . ASP A 1 87 ? 7.471 -6.837 -14.292 1.00 93.00 87 ASP A O 1
ATOM 673 N N . ARG A 1 88 ? 7.345 -4.842 -15.302 1.00 88.06 88 ARG A N 1
ATOM 674 C CA . ARG A 1 88 ? 7.579 -5.387 -16.644 1.00 88.06 88 ARG A CA 1
ATOM 675 C C . ARG A 1 88 ? 8.945 -6.073 -16.789 1.00 88.06 88 ARG A C 1
ATOM 677 O O . ARG A 1 88 ? 9.055 -7.009 -17.571 1.00 88.06 88 ARG A O 1
ATOM 684 N N . LYS A 1 89 ? 9.976 -5.590 -16.088 1.00 89.00 89 LYS A N 1
ATOM 685 C CA . LYS A 1 89 ? 11.341 -6.135 -16.125 1.00 89.00 89 LYS A CA 1
ATOM 686 C C . LYS A 1 89 ? 11.554 -7.185 -15.036 1.00 89.00 89 LYS A C 1
ATOM 688 O O . LYS A 1 89 ? 12.123 -8.231 -15.322 1.00 89.00 89 LYS A O 1
ATOM 693 N N . ASP A 1 90 ? 11.108 -6.904 -13.813 1.00 89.88 90 ASP A N 1
ATOM 694 C CA . ASP A 1 90 ? 11.374 -7.780 -12.661 1.00 89.88 90 ASP A CA 1
ATOM 695 C C . ASP A 1 90 ? 10.327 -8.895 -12.493 1.00 89.88 90 ASP A C 1
ATOM 697 O O . ASP A 1 90 ? 10.490 -9.775 -11.648 1.00 89.88 90 ASP A O 1
ATOM 701 N N . GLY A 1 91 ? 9.237 -8.860 -13.265 1.00 91.75 91 GLY A N 1
ATOM 702 C CA . GLY A 1 91 ? 8.108 -9.768 -13.102 1.00 91.75 91 GLY A CA 1
ATOM 703 C C . GLY A 1 91 ? 7.376 -9.516 -11.783 1.00 91.75 91 GLY A C 1
ATOM 704 O O . GLY A 1 91 ? 7.137 -8.375 -11.384 1.00 91.75 91 GLY A O 1
ATOM 705 N N . THR A 1 92 ? 6.987 -10.584 -11.091 1.00 94.62 92 THR A N 1
ATOM 706 C CA . THR A 1 92 ? 6.346 -10.473 -9.775 1.00 94.62 92 THR A CA 1
ATOM 707 C C . THR A 1 92 ? 7.376 -10.093 -8.717 1.00 94.62 92 THR A C 1
ATOM 709 O O . THR A 1 92 ? 8.288 -10.864 -8.421 1.00 94.62 92 THR A O 1
ATOM 712 N N . ILE A 1 93 ? 7.201 -8.929 -8.088 1.00 92.38 93 ILE A N 1
ATOM 713 C CA . ILE A 1 93 ? 8.071 -8.493 -6.995 1.00 92.38 93 ILE A CA 1
ATOM 714 C C . ILE A 1 93 ? 7.613 -9.179 -5.695 1.00 92.38 93 ILE A C 1
ATOM 716 O O . ILE A 1 93 ? 6.446 -9.038 -5.310 1.00 92.38 93 ILE A O 1
ATOM 720 N N . PRO A 1 94 ? 8.509 -9.896 -4.987 1.00 90.31 94 PRO A N 1
ATOM 721 C CA . PRO A 1 94 ? 8.183 -10.566 -3.734 1.00 90.31 94 PRO A CA 1
ATOM 722 C C . PRO A 1 94 ? 7.598 -9.622 -2.682 1.00 90.31 94 PRO A C 1
ATOM 724 O O . PRO A 1 94 ? 8.057 -8.491 -2.503 1.00 90.31 94 PRO A O 1
ATOM 727 N N . SER A 1 95 ? 6.605 -10.106 -1.933 1.00 85.94 95 SER A N 1
ATOM 728 C CA . SER A 1 95 ? 5.877 -9.281 -0.966 1.00 85.94 95 SER A CA 1
ATOM 729 C C . SER A 1 95 ? 6.774 -8.723 0.137 1.00 85.94 95 SER A C 1
ATOM 731 O O . SER A 1 95 ? 6.484 -7.640 0.629 1.00 85.94 95 SER A O 1
ATOM 733 N N . ASN A 1 96 ? 7.866 -9.401 0.508 1.00 86.38 96 ASN A N 1
ATOM 734 C CA . ASN A 1 96 ? 8.845 -8.934 1.498 1.00 86.38 96 ASN A CA 1
ATOM 735 C C . ASN A 1 96 ? 9.645 -7.695 1.048 1.00 86.38 96 ASN A C 1
ATOM 737 O O . ASN A 1 96 ? 10.182 -7.001 1.904 1.00 86.38 96 ASN A O 1
ATOM 741 N N . LYS A 1 97 ? 9.674 -7.376 -0.254 1.00 89.19 97 LYS A N 1
ATOM 742 C CA . LYS A 1 97 ? 10.270 -6.141 -0.800 1.00 89.19 97 LYS A CA 1
ATOM 743 C C . LYS A 1 97 ? 9.308 -4.947 -0.808 1.00 89.19 97 LYS A C 1
ATOM 745 O O . LYS A 1 97 ? 9.679 -3.860 -1.241 1.00 89.19 97 LYS A O 1
ATOM 750 N N . VAL A 1 98 ? 8.066 -5.143 -0.364 1.00 89.88 98 VAL A N 1
ATOM 751 C CA . VAL A 1 98 ? 7.085 -4.064 -0.220 1.00 89.88 98 VAL A CA 1
ATOM 752 C C . VAL A 1 98 ? 7.208 -3.460 1.174 1.00 89.88 98 VAL A C 1
ATOM 754 O O . VAL A 1 98 ? 6.946 -4.130 2.183 1.00 89.88 98 VAL A O 1
ATOM 757 N N . ASP A 1 99 ? 7.556 -2.179 1.210 1.00 89.81 99 ASP A N 1
ATOM 758 C CA . ASP A 1 99 ? 7.533 -1.352 2.406 1.00 89.81 99 ASP A CA 1
ATOM 759 C C . ASP A 1 99 ? 6.090 -0.967 2.724 1.00 89.81 99 ASP A C 1
ATOM 761 O O . ASP A 1 99 ? 5.361 -0.456 1.871 1.00 89.81 99 ASP A O 1
ATOM 765 N N . ILE A 1 100 ? 5.669 -1.186 3.968 1.00 90.00 100 ILE A N 1
ATOM 766 C CA . ILE A 1 100 ? 4.310 -0.875 4.413 1.00 90.00 100 ILE A CA 1
ATOM 767 C C . ILE A 1 100 ? 4.401 0.079 5.596 1.00 90.00 100 ILE A C 1
ATOM 769 O O . ILE A 1 100 ? 4.958 -0.252 6.641 1.00 90.00 100 ILE A O 1
ATOM 773 N N . LYS A 1 101 ? 3.834 1.272 5.433 1.00 90.19 101 LYS A N 1
ATOM 774 C CA . LYS A 1 101 ? 3.643 2.231 6.524 1.00 90.19 101 LYS A CA 1
ATOM 775 C C . LYS A 1 101 ? 2.174 2.276 6.898 1.00 90.19 101 LYS A C 1
ATOM 777 O O . LYS A 1 101 ? 1.317 2.191 6.018 1.00 90.19 101 LYS A O 1
ATOM 782 N N . VAL A 1 102 ? 1.898 2.418 8.190 1.00 90.44 102 VAL A N 1
ATOM 783 C CA . VAL A 1 102 ? 0.532 2.554 8.689 1.00 90.44 102 VAL A CA 1
ATOM 784 C C . VAL A 1 102 ? 0.423 3.815 9.517 1.00 90.44 102 VAL A C 1
ATOM 786 O O . VAL A 1 102 ? 1.118 3.989 10.518 1.00 90.44 102 VAL A O 1
ATOM 789 N N . GLU A 1 103 ? -0.476 4.686 9.091 1.00 91.12 103 GLU A N 1
ATOM 790 C CA . GLU A 1 103 ? -0.861 5.874 9.832 1.00 91.12 103 GLU A CA 1
ATOM 791 C C . GLU A 1 103 ? -2.189 5.583 10.514 1.00 91.12 103 GLU A C 1
ATOM 793 O O . GLU A 1 103 ? -3.175 5.214 9.873 1.00 91.12 103 GLU A O 1
ATOM 798 N N . GLN A 1 104 ? -2.205 5.718 11.827 1.00 91.56 104 GLN A N 1
ATOM 799 C CA . GLN A 1 104 ? -3.389 5.546 12.642 1.00 91.56 104 GLN A CA 1
ATOM 800 C C . GLN A 1 104 ? -3.996 6.927 12.840 1.00 91.56 104 GLN A C 1
ATOM 802 O O . GLN A 1 104 ? -3.296 7.843 13.269 1.00 91.56 104 GLN A O 1
ATOM 807 N N . VAL A 1 105 ? -5.273 7.089 12.509 1.00 92.06 105 VAL A N 1
ATOM 808 C CA . VAL A 1 105 ? -5.961 8.369 12.672 1.00 92.06 105 VAL A CA 1
ATOM 809 C C . VAL A 1 105 ? -7.011 8.227 13.750 1.00 92.06 105 VAL A C 1
ATOM 811 O O . VAL A 1 105 ? -7.937 7.421 13.622 1.00 92.06 105 VAL A O 1
ATOM 814 N N . ASP A 1 106 ? -6.839 8.981 14.831 1.00 90.38 106 ASP A N 1
ATOM 815 C CA . ASP A 1 106 ? -7.746 8.964 15.972 1.00 90.38 106 ASP A CA 1
ATOM 816 C C . ASP A 1 106 ? -9.102 9.617 15.640 1.00 90.38 106 ASP A C 1
ATOM 818 O O . ASP A 1 106 ? -9.360 10.091 14.526 1.00 90.38 106 ASP A O 1
ATOM 822 N N . LYS A 1 107 ? -10.015 9.617 16.614 1.00 84.81 107 LYS A N 1
ATOM 823 C CA . LYS A 1 107 ? -11.350 10.222 16.468 1.00 84.81 107 LYS A CA 1
ATOM 824 C C . LYS A 1 107 ? -11.301 11.727 16.176 1.00 84.81 107 LYS A C 1
ATOM 826 O O . LYS A 1 107 ? -12.178 12.226 15.474 1.00 84.81 107 LYS A O 1
ATOM 831 N N . ASN A 1 108 ? -10.265 12.410 16.650 1.00 88.69 108 ASN A N 1
ATOM 832 C CA . ASN A 1 108 ? -10.073 13.852 16.524 1.00 88.69 108 ASN A CA 1
ATOM 833 C C . ASN A 1 108 ? -9.302 14.231 15.247 1.00 88.69 108 ASN A C 1
ATOM 835 O O . ASN A 1 108 ? -9.034 15.407 15.016 1.00 88.69 108 ASN A O 1
ATOM 839 N N . GLY A 1 109 ? -8.937 13.252 14.411 1.00 86.00 109 GLY A N 1
ATOM 840 C CA . GLY A 1 109 ? -8.156 13.470 13.195 1.00 86.00 109 GLY A CA 1
ATOM 841 C C . GLY A 1 109 ? -6.647 13.572 13.428 1.00 86.00 109 GLY A C 1
ATOM 842 O O . GLY A 1 109 ? -5.910 13.857 12.483 1.00 86.00 109 GLY A O 1
ATOM 843 N N . ARG A 1 110 ? -6.158 13.318 14.649 1.00 89.69 110 ARG A N 1
ATOM 844 C CA . ARG A 1 110 ? -4.719 13.282 14.926 1.00 89.69 110 ARG A CA 1
ATOM 845 C C . ARG A 1 110 ? -4.132 12.009 14.348 1.00 89.69 110 ARG A C 1
ATOM 847 O O . ARG A 1 110 ? -4.721 10.933 14.443 1.00 89.69 110 ARG A O 1
ATOM 854 N N . THR A 1 111 ? -2.962 12.151 13.741 1.00 89.12 111 THR A N 1
ATOM 855 C CA . THR A 1 111 ? -2.291 11.065 13.033 1.00 89.12 111 THR A CA 1
ATOM 856 C C . THR A 1 111 ? -1.067 10.607 13.812 1.00 89.12 111 THR A C 1
ATOM 858 O O . THR A 1 111 ? -0.202 11.414 14.142 1.00 89.12 111 THR A O 1
ATOM 861 N N . THR A 1 112 ? -0.965 9.304 14.055 1.00 85.06 112 THR A N 1
ATOM 862 C CA . THR A 1 112 ? 0.241 8.657 14.578 1.00 85.06 112 THR A CA 1
ATOM 863 C C . THR A 1 112 ? 0.804 7.740 13.504 1.00 85.06 112 THR A C 1
ATOM 865 O O . THR A 1 112 ? 0.104 6.871 12.983 1.00 85.06 112 THR A O 1
ATOM 868 N N . ILE A 1 113 ? 2.070 7.938 13.142 1.00 78.75 113 ILE A N 1
ATOM 869 C CA . ILE A 1 113 ? 2.726 7.150 12.098 1.00 78.75 113 ILE A CA 1
ATOM 870 C C . ILE A 1 113 ? 3.490 6.005 12.750 1.00 78.75 113 ILE A C 1
ATOM 872 O O . ILE A 1 113 ? 4.385 6.221 13.561 1.00 78.75 113 ILE A O 1
ATOM 876 N N . SER A 1 114 ? 3.174 4.783 12.337 1.00 70.94 114 SER A N 1
ATOM 877 C CA . SER A 1 114 ? 3.917 3.579 12.698 1.00 70.94 114 SER A CA 1
ATOM 878 C C . SER A 1 114 ? 4.610 3.013 11.454 1.00 70.94 114 SER A C 1
ATOM 880 O O . SER A 1 114 ? 3.990 2.792 10.406 1.00 70.94 114 SER A O 1
ATOM 882 N N . LYS A 1 115 ? 5.929 2.803 11.539 1.00 63.59 115 LYS A N 1
ATOM 883 C CA . LYS A 1 115 ? 6.668 2.032 10.533 1.00 63.59 115 LYS A CA 1
ATOM 884 C C . LYS A 1 115 ? 6.540 0.563 10.924 1.00 63.59 115 LYS A C 1
ATOM 886 O O . LYS A 1 115 ? 7.074 0.164 11.951 1.00 63.59 115 LYS A O 1
ATOM 891 N N . LEU A 1 116 ? 5.821 -0.230 10.133 1.00 62.66 116 LEU A N 1
ATOM 892 C CA . LEU A 1 116 ? 5.715 -1.664 10.390 1.00 62.66 116 LEU A CA 1
ATOM 893 C C . LEU A 1 116 ? 6.952 -2.361 9.806 1.00 62.66 116 LEU A C 1
ATOM 895 O O . LEU A 1 116 ? 7.184 -2.330 8.595 1.00 62.66 116 LEU A O 1
ATOM 899 N N . GLY A 1 117 ? 7.777 -2.906 10.703 1.00 49.31 117 GLY A N 1
ATOM 900 C CA . GLY A 1 117 ? 8.991 -3.658 10.390 1.00 49.31 117 GLY A CA 1
ATOM 901 C C . GLY A 1 117 ? 8.704 -4.995 9.705 1.00 49.31 117 GLY A C 1
ATOM 902 O O . GLY A 1 117 ? 7.574 -5.453 9.627 1.00 49.31 117 GLY A O 1
ATOM 903 N N . THR A 1 118 ? 9.748 -5.609 9.168 1.00 44.16 118 THR A N 1
ATOM 904 C CA . THR A 1 118 ? 9.771 -6.629 8.106 1.00 44.16 118 THR A CA 1
ATOM 905 C C . THR A 1 118 ? 9.024 -7.953 8.344 1.00 44.16 118 THR A C 1
ATOM 907 O O . THR A 1 118 ? 8.977 -8.762 7.418 1.00 44.16 118 THR A O 1
ATOM 910 N N . THR A 1 119 ? 8.335 -8.170 9.470 1.00 40.81 119 THR A N 1
ATOM 911 C CA . THR A 1 119 ? 7.679 -9.456 9.768 1.00 40.81 119 THR A CA 1
ATOM 912 C C . THR A 1 119 ? 6.281 -9.258 10.363 1.00 40.81 119 THR A C 1
ATOM 914 O O . THR A 1 119 ? 6.132 -8.710 11.447 1.00 40.81 119 THR A O 1
ATOM 917 N N . GLY A 1 120 ? 5.247 -9.726 9.647 1.00 54.59 120 GLY A N 1
ATOM 918 C CA . GLY A 1 120 ? 3.879 -9.852 10.173 1.00 54.59 120 GLY A CA 1
ATOM 919 C C . GLY A 1 120 ? 3.098 -8.545 10.362 1.00 54.59 120 GLY A C 1
ATOM 920 O O . GLY A 1 120 ? 2.617 -8.297 11.460 1.00 54.59 120 GLY A O 1
ATOM 921 N N . ASN A 1 121 ? 2.927 -7.743 9.298 1.00 73.06 121 ASN A N 1
ATOM 922 C CA . ASN A 1 121 ? 2.226 -6.438 9.289 1.00 73.06 121 ASN A CA 1
ATOM 923 C C . ASN A 1 121 ? 0.705 -6.552 9.509 1.00 73.06 121 ASN A C 1
ATOM 925 O O . ASN A 1 121 ? -0.107 -6.160 8.662 1.00 73.06 121 ASN A O 1
ATOM 929 N N . THR A 1 122 ? 0.341 -7.124 10.648 1.00 83.88 122 THR A N 1
ATOM 930 C CA . THR A 1 122 ? -1.009 -7.296 11.149 1.00 83.88 122 THR A CA 1
ATOM 931 C C . THR A 1 122 ? -1.393 -6.051 11.931 1.00 83.88 122 THR A C 1
ATOM 933 O O . THR A 1 122 ? -0.744 -5.667 12.898 1.00 83.88 122 THR A O 1
ATOM 936 N N . ILE A 1 123 ? -2.460 -5.403 11.491 1.00 88.25 123 ILE A N 1
ATOM 937 C CA . ILE A 1 123 ? -3.052 -4.245 12.141 1.00 88.25 123 ILE A CA 1
ATOM 938 C C . ILE A 1 123 ? -4.152 -4.767 13.056 1.00 88.25 123 ILE A C 1
ATOM 940 O O . ILE A 1 123 ? -5.146 -5.307 12.570 1.00 88.25 123 ILE A O 1
ATOM 944 N N . SER A 1 124 ? -3.988 -4.595 14.364 1.00 89.62 124 SER A N 1
ATOM 945 C CA . SER A 1 124 ? -5.069 -4.807 15.328 1.00 89.62 124 SER A CA 1
ATOM 946 C C . SER A 1 124 ? -5.999 -3.598 15.298 1.00 89.62 124 SER A C 1
ATOM 948 O O . SER A 1 124 ? -5.614 -2.491 15.680 1.00 89.62 124 SER A O 1
ATOM 950 N N . VAL A 1 125 ? -7.215 -3.797 14.794 1.00 90.56 125 VAL A N 1
ATOM 951 C CA . VAL A 1 125 ? -8.201 -2.733 14.604 1.00 90.56 125 VAL A CA 1
ATOM 952 C C . VAL A 1 125 ? -8.780 -2.343 15.960 1.00 90.56 125 VAL A C 1
ATOM 954 O O . VAL A 1 125 ? -9.445 -3.137 16.621 1.00 90.56 125 VAL A O 1
ATOM 957 N N . ASN A 1 126 ? -8.543 -1.104 16.375 1.00 89.12 126 ASN A N 1
ATOM 958 C CA . ASN A 1 126 ? -8.928 -0.580 17.680 1.00 89.12 126 ASN A CA 1
ATOM 959 C C . ASN A 1 126 ? -10.007 0.512 17.528 1.00 89.12 126 ASN A C 1
ATOM 961 O O . ASN A 1 126 ? -9.940 1.353 16.631 1.00 89.12 126 ASN A O 1
ATOM 965 N N . ALA A 1 127 ? -11.006 0.493 18.418 1.00 88.81 127 ALA A N 1
ATOM 966 C CA . ALA A 1 127 ? -12.149 1.413 18.423 1.00 88.81 127 ALA A CA 1
ATOM 967 C C . ALA A 1 127 ? -11.782 2.890 18.687 1.00 88.81 127 ALA A C 1
ATOM 969 O O . ALA A 1 127 ? -12.578 3.789 18.407 1.00 88.81 127 ALA A O 1
ATOM 970 N N . ASN A 1 128 ? -10.588 3.158 19.219 1.00 88.81 128 ASN A N 1
ATOM 971 C CA . ASN A 1 128 ? -10.068 4.503 19.467 1.00 88.81 128 ASN A CA 1
ATOM 972 C C . ASN A 1 128 ? -9.641 5.219 18.181 1.00 88.81 128 ASN A C 1
ATOM 974 O O . ASN A 1 128 ? -9.540 6.446 18.174 1.00 88.81 128 ASN A O 1
ATOM 978 N N . TYR A 1 129 ? -9.439 4.481 17.088 1.00 90.25 129 TYR A N 1
ATOM 979 C CA . TYR A 1 129 ? -9.089 5.055 15.796 1.00 90.25 129 TYR A CA 1
ATOM 980 C C . TYR A 1 129 ? -10.306 5.142 14.882 1.00 90.25 129 TYR A C 1
ATOM 982 O O . TYR A 1 129 ? -11.158 4.256 14.832 1.00 90.25 129 TYR A O 1
ATOM 990 N N . ARG A 1 130 ? -10.383 6.232 14.120 1.00 92.31 130 ARG A N 1
ATOM 991 C CA . ARG A 1 130 ? -11.401 6.439 13.091 1.00 92.31 130 ARG A CA 1
ATOM 992 C C . ARG A 1 130 ? -11.094 5.595 11.857 1.00 92.31 130 ARG A C 1
ATOM 994 O O . ARG A 1 130 ? -12.006 5.011 11.266 1.00 92.31 130 ARG A O 1
ATOM 1001 N N . TYR A 1 131 ? -9.829 5.564 11.449 1.00 93.69 131 TYR A N 1
ATOM 1002 C CA . TYR A 1 131 ? -9.338 4.752 10.341 1.00 93.69 131 TYR A CA 1
ATOM 1003 C C . TYR A 1 131 ? -7.818 4.566 10.409 1.00 93.69 131 TYR A C 1
ATOM 1005 O O . TYR A 1 131 ? -7.117 5.287 11.116 1.00 93.69 131 TYR A O 1
ATOM 1013 N N . TYR A 1 132 ? -7.320 3.627 9.610 1.00 93.31 132 TYR A N 1
ATOM 1014 C CA . TYR A 1 132 ? -5.897 3.420 9.356 1.00 93.31 132 TYR A CA 1
ATOM 1015 C C . TYR A 1 132 ? -5.604 3.706 7.880 1.00 93.31 132 TYR A C 1
ATOM 1017 O O . TYR A 1 132 ? -6.267 3.140 7.008 1.00 93.31 132 TYR A O 1
ATOM 1025 N N . ASN A 1 133 ? -4.623 4.557 7.579 1.00 92.62 133 ASN A N 1
ATOM 1026 C CA . ASN A 1 133 ? -4.066 4.680 6.233 1.00 92.62 133 ASN A CA 1
ATOM 1027 C C . ASN A 1 133 ? -2.916 3.690 6.086 1.00 92.62 133 ASN A C 1
ATOM 1029 O O . ASN A 1 133 ? -1.930 3.759 6.813 1.00 92.62 133 ASN A O 1
ATOM 1033 N N . ILE A 1 134 ? -3.022 2.798 5.115 1.00 92.62 134 ILE A N 1
ATOM 1034 C CA . ILE A 1 134 ? -1.961 1.874 4.737 1.00 92.62 134 ILE A CA 1
ATOM 1035 C C . ILE A 1 134 ? -1.305 2.414 3.476 1.00 92.62 134 ILE A C 1
ATOM 1037 O O . ILE A 1 134 ? -1.978 2.656 2.472 1.00 92.62 134 ILE A O 1
ATOM 1041 N N . ILE A 1 135 ? 0.009 2.587 3.527 1.00 92.00 135 ILE A N 1
ATOM 1042 C CA . ILE A 1 135 ? 0.815 3.095 2.424 1.00 92.00 135 ILE A CA 1
ATOM 1043 C C . ILE A 1 135 ? 1.796 1.999 2.025 1.00 92.00 135 ILE A C 1
ATOM 1045 O O . ILE A 1 135 ? 2.710 1.666 2.778 1.00 92.00 135 ILE A O 1
ATOM 1049 N N . TYR A 1 136 ? 1.595 1.455 0.832 1.00 91.81 136 TYR A N 1
ATOM 1050 C CA . TYR A 1 136 ? 2.470 0.485 0.191 1.00 91.81 136 TYR A CA 1
ATOM 1051 C C . TYR A 1 136 ? 3.478 1.228 -0.671 1.00 91.81 136 TYR A C 1
ATOM 1053 O O . TYR A 1 136 ? 3.075 2.031 -1.513 1.00 91.81 136 TYR A O 1
ATOM 1061 N N . LYS A 1 137 ? 4.767 0.953 -0.490 1.00 92.75 137 LYS A N 1
ATOM 1062 C CA . LYS A 1 137 ? 5.843 1.485 -1.325 1.00 92.75 137 LYS A CA 1
ATOM 1063 C C . LYS A 1 137 ? 6.720 0.343 -1.810 1.00 92.75 137 LYS A C 1
ATOM 1065 O O . LYS A 1 137 ? 6.968 -0.614 -1.084 1.00 92.75 137 LYS A O 1
ATOM 1070 N N . VAL A 1 138 ? 7.190 0.446 -3.041 1.00 93.38 138 VAL A N 1
ATOM 1071 C CA . VAL A 1 138 ? 8.113 -0.531 -3.620 1.00 93.38 138 VAL A CA 1
ATOM 1072 C C . VAL A 1 138 ? 9.081 0.183 -4.548 1.00 93.38 138 VAL A C 1
ATOM 1074 O O . VAL A 1 138 ? 8.708 1.157 -5.203 1.00 93.38 138 VAL A O 1
ATOM 1077 N N . THR A 1 139 ? 10.317 -0.303 -4.583 1.00 93.19 139 THR A N 1
ATOM 1078 C CA . THR A 1 139 ? 11.348 0.140 -5.524 1.00 93.19 139 THR A CA 1
ATOM 1079 C C . THR A 1 139 ? 11.753 -1.063 -6.368 1.00 93.19 139 THR A C 1
ATOM 1081 O O . THR A 1 139 ? 12.063 -2.113 -5.804 1.00 93.19 139 THR A O 1
ATOM 1084 N N . ASN A 1 140 ? 11.705 -0.945 -7.694 1.00 92.88 140 ASN A N 1
ATOM 1085 C CA . ASN A 1 140 ? 12.140 -2.020 -8.591 1.00 92.88 140 ASN A CA 1
ATOM 1086 C C . ASN A 1 140 ? 13.675 -2.037 -8.752 1.00 92.88 140 ASN A C 1
ATOM 1088 O O . ASN A 1 140 ? 14.375 -1.148 -8.262 1.00 92.88 140 ASN A O 1
ATOM 1092 N N . SER A 1 141 ? 14.212 -3.034 -9.458 1.00 91.12 141 SER A N 1
ATOM 1093 C CA . SER A 1 141 ? 15.657 -3.211 -9.694 1.00 91.12 141 SER A CA 1
ATOM 1094 C C . SER A 1 141 ? 16.322 -2.036 -10.416 1.00 91.12 141 SER A C 1
ATOM 1096 O O . SER A 1 141 ? 17.536 -1.865 -10.347 1.00 91.12 141 SER A O 1
ATOM 1098 N N . ARG A 1 142 ? 15.528 -1.213 -11.107 1.00 91.00 142 ARG A N 1
ATOM 1099 C CA . ARG A 1 142 ? 15.967 -0.020 -11.841 1.00 91.00 142 ARG A CA 1
ATOM 1100 C C . ARG A 1 142 ? 15.886 1.262 -11.003 1.00 91.00 142 ARG A C 1
ATOM 1102 O O . ARG A 1 142 ? 16.157 2.338 -11.521 1.00 91.00 142 ARG A O 1
ATOM 1109 N N . GLY A 1 143 ? 15.488 1.169 -9.734 1.00 90.56 143 GLY A N 1
ATOM 1110 C CA . GLY A 1 143 ? 15.370 2.316 -8.832 1.00 90.56 143 GLY A CA 1
ATOM 1111 C C . GLY A 1 143 ? 14.059 3.102 -8.955 1.00 90.56 143 GLY A C 1
ATOM 1112 O O . GLY A 1 143 ? 13.878 4.091 -8.241 1.00 90.56 143 GLY A O 1
ATOM 1113 N N . TYR A 1 144 ? 13.118 2.673 -9.801 1.00 91.06 144 TYR A N 1
ATOM 1114 C CA . TYR A 1 144 ? 11.813 3.320 -9.917 1.00 91.06 144 TYR A CA 1
ATOM 1115 C C . TYR A 1 144 ? 10.914 2.957 -8.744 1.00 91.06 144 TYR A C 1
ATOM 1117 O O . TYR A 1 144 ? 10.810 1.793 -8.350 1.00 91.06 144 TYR A O 1
ATOM 1125 N N . LYS A 1 145 ? 10.227 3.969 -8.215 1.00 93.19 145 LYS A N 1
ATOM 1126 C CA . LYS A 1 145 ? 9.396 3.860 -7.017 1.00 93.19 145 LYS A CA 1
ATOM 1127 C C . LYS A 1 145 ? 7.924 3.940 -7.382 1.00 93.19 145 LYS A C 1
ATOM 1129 O O . LYS A 1 145 ? 7.526 4.817 -8.143 1.00 93.19 145 LYS A O 1
ATOM 1134 N N . ALA A 1 146 ? 7.119 3.076 -6.779 1.00 93.38 146 ALA A N 1
ATOM 1135 C CA . ALA A 1 146 ? 5.667 3.193 -6.808 1.00 93.38 146 ALA A CA 1
ATOM 1136 C C . ALA A 1 146 ? 5.102 3.261 -5.392 1.00 93.38 146 ALA A C 1
ATOM 1138 O O . ALA A 1 146 ? 5.650 2.677 -4.454 1.00 93.38 146 ALA A O 1
ATOM 1139 N N . GLU A 1 147 ? 3.983 3.968 -5.259 1.00 93.62 147 GLU A N 1
ATOM 1140 C CA . GLU A 1 147 ? 3.230 4.086 -4.017 1.00 93.62 147 GLU A CA 1
ATOM 1141 C C . GLU A 1 147 ? 1.750 3.796 -4.272 1.00 93.62 147 GLU A C 1
ATOM 1143 O O . GLU A 1 147 ? 1.179 4.219 -5.277 1.00 93.62 147 GLU A O 1
ATOM 1148 N N . LYS A 1 148 ? 1.107 3.101 -3.333 1.00 93.06 148 LYS A N 1
ATOM 1149 C CA . LYS A 1 148 ? -0.344 2.929 -3.319 1.00 93.06 148 LYS A CA 1
ATOM 1150 C C . LYS A 1 148 ? -0.877 3.063 -1.908 1.00 93.06 14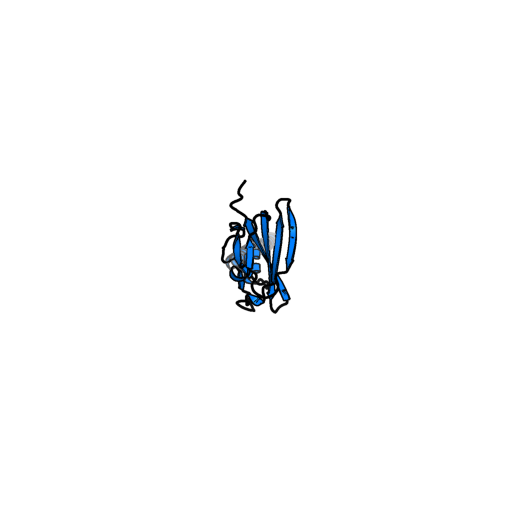8 LYS A C 1
ATOM 1152 O O . LYS A 1 148 ? -0.261 2.594 -0.956 1.00 93.06 148 LYS A O 1
ATOM 1157 N N . ARG A 1 149 ? -2.046 3.686 -1.781 1.00 93.19 149 ARG A N 1
ATOM 1158 C CA . ARG A 1 149 ? -2.704 3.915 -0.494 1.00 93.19 149 ARG A CA 1
ATOM 1159 C C . ARG A 1 149 ? -4.021 3.164 -0.401 1.00 93.19 149 ARG A C 1
ATOM 1161 O O . ARG A 1 149 ? -4.742 3.034 -1.391 1.00 93.19 149 ARG A O 1
ATOM 1168 N N . MET A 1 150 ? -4.325 2.708 0.804 1.00 93.44 150 MET A N 1
ATOM 1169 C CA . MET A 1 150 ? -5.572 2.055 1.173 1.00 93.44 150 MET A CA 1
ATOM 1170 C C . MET A 1 150 ? -6.025 2.559 2.544 1.00 93.44 150 MET A C 1
ATOM 1172 O O . MET A 1 150 ? -5.199 2.878 3.392 1.00 93.44 150 MET A O 1
ATOM 1176 N N . LYS A 1 151 ? -7.334 2.614 2.774 1.00 93.94 151 LYS A N 1
ATOM 1177 C CA . LYS A 1 151 ? -7.937 3.012 4.043 1.00 93.94 151 LYS A CA 1
ATOM 1178 C C . LYS A 1 151 ? -8.654 1.830 4.693 1.00 93.94 151 LYS A C 1
ATOM 1180 O O . LYS A 1 151 ? -9.519 1.222 4.069 1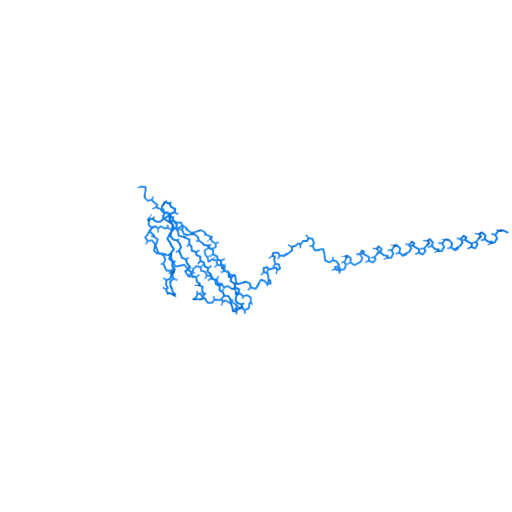.00 93.94 151 LYS A O 1
ATOM 1185 N N . LEU A 1 152 ? -8.352 1.538 5.954 1.00 93.19 152 LEU A N 1
ATOM 1186 C CA . LEU A 1 152 ? -9.190 0.681 6.796 1.00 93.19 152 LEU A CA 1
ATOM 1187 C C . LEU A 1 152 ? -10.092 1.558 7.650 1.00 93.19 152 LEU A C 1
ATOM 1189 O O . LEU A 1 152 ? -9.618 2.232 8.560 1.00 93.19 152 LEU A O 1
ATOM 1193 N N . LEU A 1 153 ? -11.384 1.572 7.351 1.00 94.06 153 LEU A N 1
ATOM 1194 C CA . LEU A 1 153 ? -12.376 2.322 8.107 1.00 94.06 153 LEU A CA 1
ATOM 1195 C C . LEU A 1 153 ? -12.885 1.480 9.276 1.00 94.06 153 LEU A C 1
ATOM 1197 O O . LEU A 1 153 ? -13.376 0.374 9.062 1.00 94.06 153 LEU A O 1
ATOM 1201 N N . VAL A 1 154 ? -12.836 2.021 10.491 1.00 93.31 154 VAL A N 1
ATOM 1202 C CA . VAL A 1 154 ? -13.368 1.332 11.672 1.00 93.31 154 VAL A CA 1
ATOM 1203 C C . VAL A 1 154 ? -14.888 1.526 11.737 1.00 93.31 154 VAL A C 1
ATOM 1205 O O . VAL A 1 154 ? -15.381 2.658 11.810 1.00 93.31 154 VAL A O 1
ATOM 1208 N N . THR A 1 155 ? -15.636 0.422 11.673 1.00 88.38 155 THR A N 1
ATOM 1209 C CA . THR A 1 155 ? -17.108 0.365 11.614 1.00 88.38 155 THR A CA 1
ATOM 1210 C C . THR A 1 155 ? -17.687 -0.466 12.753 1.00 88.38 155 THR A C 1
ATOM 1212 O O . THR A 1 155 ? -17.083 -1.457 13.142 1.00 88.38 155 THR A O 1
ATOM 1215 N N . GLY A 1 156 ? -18.874 -0.112 13.251 1.00 65.94 156 GLY A N 1
ATOM 1216 C CA . GLY A 1 156 ? -19.455 -0.744 14.447 1.00 65.94 156 GLY A CA 1
ATOM 1217 C C . GLY A 1 156 ? -19.108 0.012 15.727 1.00 65.94 156 GLY A C 1
ATOM 1218 O O . GLY A 1 156 ? -18.768 -0.590 16.737 1.00 65.94 156 GLY A O 1
ATOM 1219 N N . ARG A 1 157 ? -19.144 1.346 15.654 1.00 59.97 157 ARG A N 1
ATOM 1220 C CA . ARG A 1 157 ? -19.018 2.212 16.825 1.00 59.97 157 ARG A CA 1
ATOM 1221 C C . ARG A 1 157 ? -20.255 1.975 17.686 1.00 59.97 157 ARG A C 1
ATOM 1223 O O . ARG A 1 157 ? -21.357 2.255 17.222 1.00 59.97 157 ARG A O 1
ATOM 1230 N N . THR A 1 158 ? -20.085 1.443 18.887 1.00 48.19 158 THR A N 1
ATOM 1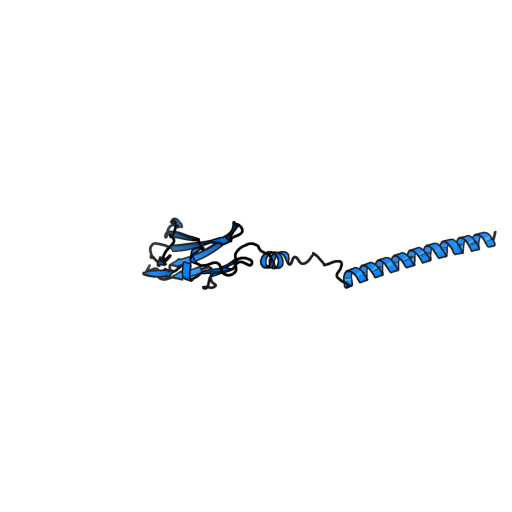231 C CA . THR A 1 158 ? -21.074 1.660 19.941 1.00 48.19 158 THR A CA 1
ATOM 1232 C C . THR A 1 158 ? -21.050 3.153 20.256 1.00 48.19 158 THR A C 1
ATOM 1234 O O . THR A 1 158 ? -19.965 3.717 20.441 1.00 48.19 158 THR A O 1
ATOM 1237 N N . ALA A 1 159 ? -22.221 3.781 20.140 1.00 48.00 159 ALA A N 1
ATOM 1238 C CA . ALA A 1 159 ? -22.454 5.163 20.539 1.00 48.00 159 ALA A CA 1
ATOM 1239 C C . ALA A 1 159 ? -22.168 5.345 22.033 1.00 48.00 159 ALA A C 1
ATOM 1241 O O . ALA A 1 159 ? -22.354 4.354 22.778 1.00 48.00 159 ALA A O 1
#

Organism: Anaerostipes hadrus (NCBI:txid649756)

Nearest PDB structures (foldseek):
  1ug9-assembly1_A  TM=5.712E-01  e=1.455E-02  Arthrobacter globiformis
  2edb-assembly1_A  TM=4.461E-01  e=1.283E-01  Homo sapiens
  7uwu-assembly2_B  TM=5.181E-01  e=3.926E-01  Ruminococcus bromii L2-63
  9ba4-assembly1_B  TM=5.294E-01  e=3.464E+00  Homo sapiens
  7ndg-assembly1_H  TM=2.977E-01  e=2.433E+00  Mus musculus